Protein AF-A0A928TBJ2-F1 (afdb_monomer)

Secondary structure (DSSP, 8-state):
--EEEEETTEEEE--TT--SSPEEEEEETTEEEEEE--S-------SS--HHHHHTT------------PPP-

Structure (mmCIF, N/CA/C/O backbone):
data_AF-A0A928TBJ2-F1
#
_entry.id   AF-A0A928TBJ2-F1
#
loop_
_atom_site.group_PDB
_atom_site.id
_atom_site.type_symbol
_atom_site.label_atom_id
_atom_site.label_alt_id
_atom_site.label_comp_id
_atom_site.label_asym_id
_atom_site.label_entity_id
_atom_site.label_seq_id
_atom_site.pdbx_PDB_ins_code
_atom_site.Cartn_x
_atom_site.Cartn_y
_atom_site.Cartn_z
_atom_site.occupancy
_atom_site.B_iso_or_equiv
_atom_site.auth_seq_id
_atom_site.auth_comp_id
_atom_site.auth_asym_id
_atom_site.auth_atom_id
_atom_site.pdbx_PDB_model_num
ATOM 1 N N . MET A 1 1 ? 0.797 -5.968 10.679 1.00 59.41 1 MET A N 1
ATOM 2 C CA . MET A 1 1 ? -0.009 -5.225 9.687 1.00 59.41 1 MET A CA 1
ATOM 3 C C . MET A 1 1 ? 0.245 -3.733 9.861 1.00 59.41 1 MET A C 1
ATOM 5 O O . MET A 1 1 ? -0.433 -3.099 10.662 1.00 59.41 1 MET A O 1
ATOM 9 N N . PRO A 1 2 ? 1.274 -3.179 9.206 1.00 67.50 2 PRO A N 1
ATOM 10 C CA . PRO A 1 2 ? 1.444 -1.734 9.140 1.00 67.50 2 PRO A CA 1
ATOM 11 C C . PRO A 1 2 ? 0.390 -1.141 8.193 1.00 67.50 2 PRO A C 1
ATOM 13 O O . PRO A 1 2 ? 0.333 -1.478 7.010 1.00 67.50 2 PRO A O 1
ATOM 16 N N . SER A 1 3 ? -0.475 -0.280 8.724 1.00 73.12 3 SER A N 1
ATOM 17 C CA . SER A 1 3 ? -1.398 0.518 7.916 1.00 73.12 3 SER A CA 1
ATOM 18 C C . SER A 1 3 ? -0.644 1.687 7.292 1.00 73.12 3 SER A C 1
ATOM 20 O O . SER A 1 3 ? -0.009 2.455 8.012 1.00 73.12 3 SER A O 1
ATOM 22 N N . VAL A 1 4 ? -0.741 1.833 5.975 1.00 78.19 4 VAL A N 1
ATOM 23 C CA . VAL A 1 4 ? -0.070 2.898 5.216 1.00 78.19 4 VAL A CA 1
ATOM 24 C C . VAL A 1 4 ? -0.875 4.187 5.298 1.00 78.19 4 VAL A C 1
ATOM 26 O O . VAL A 1 4 ? -0.330 5.263 5.517 1.00 78.19 4 VAL A O 1
ATOM 29 N N . PHE A 1 5 ? -2.190 4.080 5.110 1.00 82.69 5 PHE A N 1
ATOM 30 C CA . PHE A 1 5 ? -3.065 5.237 5.005 1.00 82.69 5 PHE A CA 1
ATOM 31 C C . PHE A 1 5 ? -4.517 4.852 5.280 1.00 82.69 5 PHE A C 1
ATOM 33 O O . PHE A 1 5 ? -4.951 3.743 4.969 1.00 82.69 5 PHE A O 1
ATOM 40 N N . THR A 1 6 ? -5.295 5.764 5.859 1.00 86.69 6 THR A N 1
ATOM 41 C CA . THR A 1 6 ? -6.745 5.597 6.006 1.00 86.69 6 THR A CA 1
ATOM 42 C C . THR A 1 6 ? -7.454 6.885 5.606 1.00 8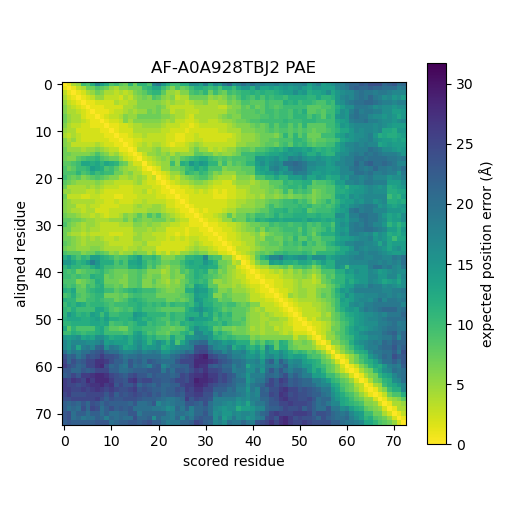6.69 6 THR A C 1
ATOM 44 O O . THR A 1 6 ? -7.115 7.958 6.102 1.00 86.69 6 THR A O 1
ATOM 47 N N . LYS A 1 7 ? -8.454 6.791 4.722 1.00 86.50 7 LYS A N 1
ATOM 48 C CA . LYS A 1 7 ? -9.277 7.938 4.294 1.00 86.50 7 LYS A CA 1
ATOM 49 C C . LYS A 1 7 ? -10.682 7.491 3.920 1.00 86.50 7 LYS A C 1
ATOM 51 O O . LYS A 1 7 ? -10.843 6.555 3.153 1.00 86.50 7 LYS A O 1
ATOM 56 N N . ASN A 1 8 ? -11.716 8.167 4.420 1.00 87.50 8 ASN A N 1
ATOM 57 C CA . ASN A 1 8 ? -13.122 7.889 4.073 1.00 87.50 8 ASN A CA 1
ATOM 58 C C . ASN A 1 8 ? -13.545 6.409 4.262 1.00 87.50 8 ASN A C 1
ATOM 60 O O . ASN A 1 8 ? -14.326 5.864 3.470 1.00 87.50 8 ASN A O 1
ATOM 64 N N . GLY A 1 9 ? -12.993 5.746 5.287 1.00 84.38 9 GLY A N 1
ATOM 65 C CA . GLY A 1 9 ? -13.222 4.324 5.576 1.00 84.38 9 GLY A CA 1
ATOM 66 C C . GLY A 1 9 ? -12.521 3.349 4.623 1.00 84.38 9 GLY A C 1
ATOM 67 O O . GLY A 1 9 ? -12.832 2.163 4.642 1.00 84.38 9 GLY A O 1
ATOM 68 N N . LEU A 1 10 ? -11.621 3.844 3.769 1.00 85.38 10 LEU A N 1
ATOM 69 C CA . LEU A 1 10 ? -10.702 3.046 2.960 1.00 85.38 10 LEU A CA 1
ATOM 70 C C . LEU A 1 10 ? -9.423 2.822 3.762 1.00 85.38 10 LEU A C 1
ATOM 72 O O . LEU A 1 10 ? -8.791 3.797 4.177 1.00 85.38 10 LEU A O 1
ATOM 76 N N . HIS A 1 11 ? -9.052 1.562 3.960 1.00 87.88 11 HIS A N 1
ATOM 77 C CA . HIS A 1 11 ? -7.846 1.168 4.681 1.00 87.88 11 HIS A CA 1
ATOM 78 C C . HIS A 1 11 ? -6.811 0.628 3.703 1.00 87.88 11 HIS A C 1
ATOM 80 O O . HIS A 1 11 ? -7.045 -0.413 3.094 1.00 87.88 11 HIS A O 1
ATOM 86 N N . PHE A 1 12 ? -5.682 1.327 3.582 1.00 86.38 12 PHE A N 1
ATOM 87 C CA . PHE A 1 12 ? -4.552 0.929 2.749 1.00 86.38 12 PHE A CA 1
ATOM 88 C C . PHE A 1 12 ? -3.472 0.281 3.613 1.00 86.38 12 PHE A C 1
ATOM 90 O O . PHE A 1 12 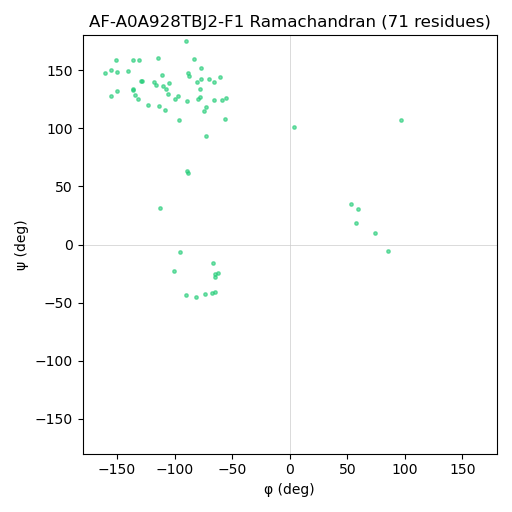? -3.020 0.889 4.591 1.00 86.38 12 PHE A O 1
ATOM 97 N N . PHE A 1 13 ? -3.045 -0.933 3.279 1.00 84.75 13 PHE A N 1
ATOM 98 C CA . PHE A 1 13 ? -2.037 -1.659 4.057 1.00 84.75 13 PHE A CA 1
ATOM 99 C C . PHE A 1 13 ? -1.203 -2.611 3.196 1.00 84.75 13 PHE A C 1
ATOM 101 O O . PHE A 1 13 ? -1.619 -3.027 2.118 1.00 84.75 13 PHE A O 1
ATOM 108 N N . PHE A 1 14 ? -0.027 -2.961 3.718 1.00 82.31 14 PHE A N 1
ATOM 109 C CA . PHE A 1 14 ? 0.796 -4.057 3.212 1.00 82.31 14 PHE A CA 1
ATOM 110 C C . PHE A 1 14 ? 0.692 -5.242 4.166 1.00 82.31 14 PHE A C 1
ATOM 112 O O . PHE A 1 14 ? 0.732 -5.075 5.397 1.00 82.31 14 PHE A O 1
ATOM 119 N N . TYR A 1 15 ? 0.598 -6.452 3.623 1.00 77.06 15 TYR A N 1
ATOM 120 C CA . TYR A 1 15 ? 0.843 -7.632 4.439 1.00 77.06 15 TYR A CA 1
ATOM 121 C C . TYR A 1 15 ? 2.328 -7.713 4.792 1.00 77.06 15 TYR A C 1
ATOM 123 O O . TYR A 1 15 ? 3.209 -7.397 4.004 1.00 77.06 15 TYR A O 1
ATOM 131 N N . SER A 1 16 ? 2.632 -8.153 6.012 1.00 68.50 16 SER A N 1
ATOM 132 C CA . SER A 1 16 ? 4.027 -8.316 6.447 1.00 68.50 16 SER A CA 1
ATOM 133 C C . SER A 1 16 ? 4.763 -9.427 5.688 1.00 68.50 16 SER A C 1
ATOM 135 O O . SER A 1 16 ? 5.984 -9.483 5.740 1.00 68.50 16 SER A O 1
ATOM 137 N N . ASN A 1 17 ? 4.020 -10.295 5.000 1.00 70.00 17 ASN A N 1
ATOM 138 C CA . ASN A 1 17 ? 4.534 -11.350 4.138 1.00 70.00 17 ASN A CA 1
ATOM 139 C C . ASN A 1 17 ? 4.186 -11.065 2.670 1.00 70.00 17 ASN A C 1
ATOM 141 O O . ASN A 1 17 ? 3.890 -11.999 1.942 1.00 70.00 17 ASN A O 1
ATOM 145 N N . ASP A 1 18 ? 4.105 -9.798 2.262 1.00 66.94 18 ASP A N 1
ATOM 146 C CA . ASP A 1 18 ? 3.742 -9.457 0.887 1.00 66.94 18 ASP A CA 1
ATOM 147 C C . ASP A 1 18 ? 4.759 -10.032 -0.121 1.00 66.94 18 ASP A C 1
ATOM 149 O O . ASP A 1 18 ? 5.956 -10.158 0.165 1.00 66.94 18 ASP A O 1
ATOM 153 N N . HIS A 1 19 ? 4.264 -10.454 -1.279 1.00 72.00 19 HIS A N 1
ATOM 154 C CA . HIS A 1 19 ? 5.019 -11.147 -2.319 1.00 72.00 19 HIS A CA 1
ATOM 155 C C . HIS A 1 19 ? 5.105 -10.274 -3.570 1.00 72.00 19 HIS A C 1
ATOM 157 O O . HIS A 1 19 ? 4.289 -9.387 -3.788 1.00 72.00 19 HIS A O 1
ATOM 163 N N . ALA A 1 20 ? 6.063 -10.561 -4.451 1.00 71.38 20 ALA A N 1
ATOM 164 C CA . ALA A 1 20 ? 6.056 -9.942 -5.770 1.00 71.38 20 ALA A CA 1
ATOM 165 C C . ALA A 1 20 ? 4.823 -10.408 -6.588 1.00 71.38 20 ALA A C 1
ATOM 167 O O . ALA A 1 20 ? 4.525 -11.607 -6.572 1.00 71.38 20 ALA A O 1
ATOM 168 N N . PRO A 1 21 ? 4.155 -9.513 -7.347 1.00 71.69 21 PRO A N 1
ATOM 169 C CA . PRO A 1 21 ? 4.453 -8.084 -7.504 1.00 71.69 21 PRO A CA 1
ATOM 170 C C . PRO A 1 21 ? 3.988 -7.254 -6.297 1.00 71.69 21 PRO A C 1
ATOM 172 O O . PRO A 1 21 ? 2.931 -7.519 -5.740 1.00 71.69 21 PRO A O 1
ATOM 175 N N . LEU A 1 22 ? 4.767 -6.235 -5.911 1.00 77.19 22 LEU A N 1
ATOM 176 C CA . LEU A 1 22 ? 4.441 -5.354 -4.781 1.00 77.19 22 LEU A CA 1
ATOM 177 C C . LEU A 1 22 ? 3.047 -4.738 -4.971 1.00 77.19 22 LEU A C 1
ATOM 179 O O . LEU A 1 22 ? 2.801 -4.112 -6.005 1.00 77.19 22 LEU A O 1
ATOM 183 N N . HIS A 1 23 ? 2.155 -4.874 -3.990 1.00 83.69 23 HIS A N 1
ATOM 184 C CA . HIS A 1 23 ? 0.790 -4.361 -4.095 1.00 83.69 23 HIS A CA 1
ATOM 185 C C . HIS A 1 23 ? 0.286 -3.737 -2.790 1.00 83.69 23 HIS A C 1
ATOM 187 O O . HIS A 1 23 ? 0.677 -4.120 -1.696 1.00 83.69 23 HIS A O 1
ATOM 193 N N . VAL A 1 24 ? -0.596 -2.739 -2.901 1.00 84.94 24 VAL A N 1
ATOM 194 C CA . VAL A 1 24 ? -1.308 -2.175 -1.742 1.00 84.94 24 VAL A CA 1
ATOM 195 C C . VAL A 1 24 ? -2.679 -2.819 -1.645 1.00 84.94 24 VAL A C 1
ATOM 197 O O . VAL A 1 24 ? -3.452 -2.770 -2.606 1.00 84.94 24 VAL A O 1
ATOM 200 N N . HIS A 1 25 ? -3.012 -3.350 -0.472 1.00 86.81 25 HIS A N 1
ATOM 201 C CA . HIS A 1 25 ? -4.361 -3.814 -0.166 1.00 86.81 25 HIS A CA 1
ATOM 202 C C . HIS A 1 25 ? -5.247 -2.641 0.213 1.00 86.81 25 HIS A C 1
ATOM 204 O O . HIS A 1 25 ? -4.829 -1.747 0.948 1.00 86.81 25 HIS A O 1
ATOM 210 N N . LEU A 1 26 ? -6.485 -2.676 -0.256 1.00 87.75 26 LEU A N 1
ATOM 211 C CA . LEU A 1 26 ? -7.535 -1.729 0.057 1.00 87.75 26 LEU A CA 1
ATOM 212 C C . LEU A 1 26 ? -8.729 -2.482 0.644 1.00 87.75 26 LEU A C 1
ATOM 214 O O . LEU A 1 26 ? -9.346 -3.277 -0.056 1.00 87.75 26 LEU A O 1
ATOM 218 N N . CYS A 1 27 ? -9.122 -2.155 1.876 1.00 89.44 27 CYS A N 1
ATOM 219 C CA . CYS A 1 27 ? -10.334 -2.704 2.493 1.00 89.44 27 CYS A CA 1
ATOM 220 C C . CYS A 1 27 ? -11.369 -1.623 2.820 1.00 89.44 27 CYS A C 1
ATOM 222 O O . CYS A 1 27 ? -11.023 -0.552 3.332 1.00 89.44 27 CYS A O 1
ATOM 224 N N . LYS A 1 28 ? -12.652 -1.928 2.583 1.00 90.62 28 LYS A N 1
ATOM 225 C CA . LYS A 1 28 ? -13.803 -1.135 3.051 1.00 90.62 28 LYS A CA 1
ATOM 226 C C . LYS A 1 28 ? -15.060 -1.995 3.159 1.00 90.62 28 LYS A C 1
ATOM 228 O O . LYS A 1 28 ? -15.456 -2.643 2.198 1.00 90.62 28 LYS A O 1
ATOM 233 N N . GLY A 1 29 ? -15.722 -1.958 4.317 1.00 85.69 29 GLY A N 1
ATOM 234 C CA . GLY A 1 29 ? -17.033 -2.597 4.508 1.00 85.69 29 GLY A CA 1
ATOM 235 C C . GLY A 1 29 ? -17.054 -4.111 4.255 1.00 85.69 29 GLY A C 1
ATOM 236 O O . GLY A 1 29 ? -18.066 -4.628 3.802 1.00 85.69 29 GLY A O 1
ATOM 237 N N . GLY A 1 30 ? -15.937 -4.805 4.500 1.00 84.69 30 GLY A N 1
ATOM 238 C CA . GLY A 1 30 ? -15.787 -6.242 4.235 1.00 84.69 30 GLY A CA 1
ATOM 239 C C . GLY A 1 30 ? -15.379 -6.595 2.800 1.00 84.69 30 GLY A C 1
ATOM 240 O O . GLY A 1 30 ? -15.103 -7.759 2.533 1.00 84.69 30 GLY A O 1
ATOM 241 N N . GLY A 1 31 ? -15.310 -5.615 1.894 1.00 87.75 31 GLY A N 1
ATOM 242 C CA . GLY A 1 31 ? -14.718 -5.779 0.569 1.00 87.75 31 GLY A CA 1
ATOM 243 C C . GLY A 1 31 ? -13.217 -5.501 0.581 1.00 87.75 31 GLY A C 1
ATOM 244 O O . GLY A 1 31 ? -12.752 -4.634 1.328 1.00 87.75 31 GLY A O 1
ATOM 245 N N . GLU A 1 32 ? -12.492 -6.210 -0.281 1.00 87.75 32 GLU A N 1
ATOM 246 C CA . GLU A 1 32 ? -11.051 -6.078 -0.479 1.00 87.75 32 GLU A CA 1
ATOM 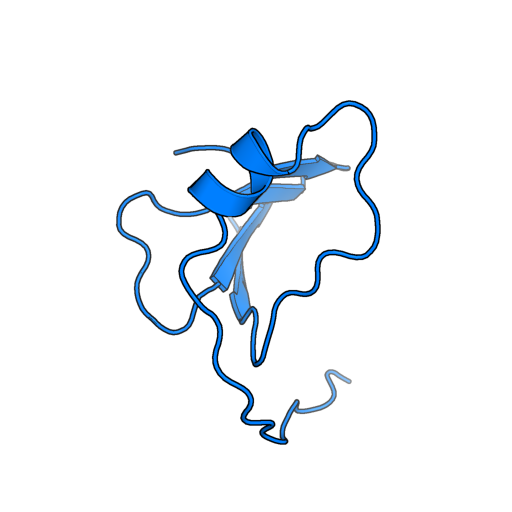247 C C . GLU A 1 32 ? -10.732 -5.890 -1.969 1.00 87.75 32 GLU A C 1
ATOM 249 O O . GLU A 1 32 ? -11.349 -6.508 -2.838 1.00 87.75 32 GLU A O 1
ATOM 254 N N . ALA A 1 33 ? -9.774 -5.017 -2.260 1.00 87.94 33 ALA A N 1
ATOM 255 C CA . ALA A 1 33 ? -9.178 -4.815 -3.572 1.00 87.94 33 ALA A CA 1
ATOM 256 C C . ALA A 1 33 ? -7.658 -4.692 -3.418 1.00 87.94 33 ALA A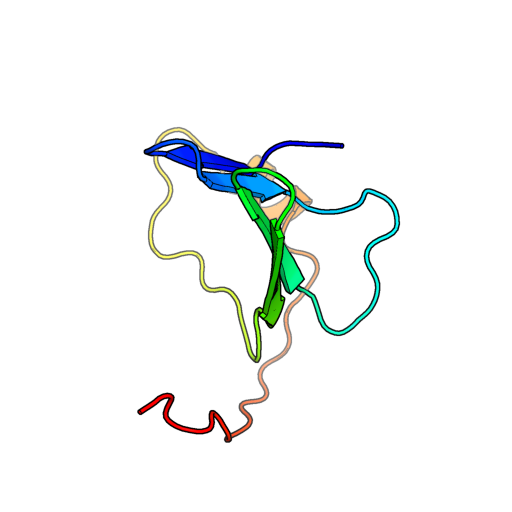 C 1
ATOM 258 O O . ALA A 1 33 ? -7.166 -4.348 -2.346 1.00 87.94 33 ALA A O 1
ATOM 259 N N . PHE A 1 34 ? -6.912 -4.935 -4.490 1.00 84.56 34 PHE A N 1
ATOM 260 C CA . PHE A 1 34 ? -5.461 -4.778 -4.507 1.00 84.56 34 PHE A CA 1
ATOM 261 C C . PHE A 1 34 ? -5.043 -3.930 -5.704 1.00 84.56 34 PHE A C 1
ATOM 263 O O . PHE A 1 34 ? -5.597 -4.054 -6.797 1.00 84.56 34 PHE A O 1
ATOM 270 N N . PHE A 1 35 ? -4.066 -3.058 -5.482 1.00 82.00 35 PHE A N 1
ATOM 271 C CA . PHE A 1 35 ? -3.437 -2.270 -6.533 1.00 82.00 35 PHE A CA 1
ATOM 272 C C . PHE A 1 35 ? -1.998 -2.717 -6.682 1.00 82.00 35 PHE A C 1
ATOM 274 O O . PHE A 1 35 ? -1.211 -2.588 -5.746 1.00 82.00 35 PHE A O 1
ATOM 281 N N . GLU A 1 36 ? -1.655 -3.211 -7.864 1.00 80.31 36 GLU A N 1
ATOM 282 C CA . GLU A 1 36 ? -0.270 -3.487 -8.210 1.00 80.31 36 GLU A CA 1
ATOM 283 C C . GLU A 1 36 ? 0.513 -2.169 -8.276 1.00 80.31 36 GLU A C 1
ATOM 285 O O . GLU A 1 36 ? 0.157 -1.251 -9.018 1.00 80.31 36 GLU A O 1
ATOM 290 N N . ILE A 1 37 ? 1.597 -2.069 -7.508 1.00 76.44 37 ILE A N 1
ATOM 291 C CA . ILE A 1 37 ? 2.531 -0.943 -7.553 1.00 76.44 37 ILE A CA 1
ATOM 292 C C . ILE A 1 37 ? 3.594 -1.248 -8.608 1.00 76.44 37 ILE A C 1
ATOM 294 O O . ILE A 1 37 ? 4.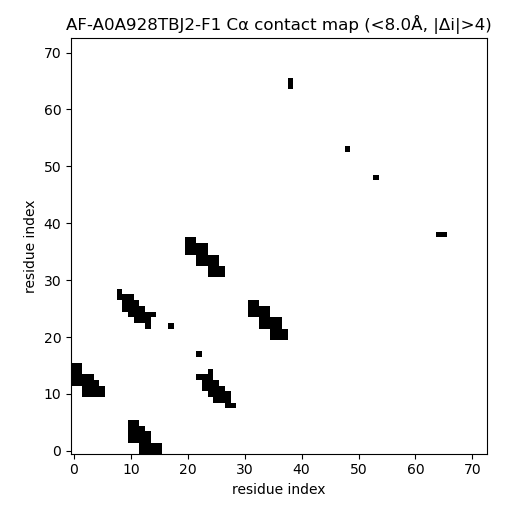786 -1.382 -8.327 1.00 76.44 37 ILE A O 1
ATOM 298 N N . ALA A 1 38 ? 3.144 -1.403 -9.848 1.00 68.62 38 ALA A N 1
ATOM 299 C CA . ALA A 1 38 ? 4.010 -1.655 -10.986 1.00 68.62 38 ALA A CA 1
ATOM 300 C C . ALA A 1 38 ? 4.052 -0.449 -11.930 1.00 68.62 38 ALA A C 1
ATOM 302 O O . ALA A 1 38 ? 3.040 0.228 -12.131 1.00 68.62 38 ALA A O 1
ATOM 303 N N . PRO A 1 39 ? 5.205 -0.187 -12.570 1.00 65.94 39 PRO A N 1
ATOM 304 C CA . PRO A 1 39 ? 6.467 -0.930 -12.465 1.00 65.94 39 PRO A CA 1
ATOM 305 C C . PRO A 1 39 ? 7.467 -0.348 -11.450 1.00 65.94 39 PRO A C 1
ATOM 307 O O . PRO A 1 39 ? 8.541 -0.921 -11.263 1.00 65.94 39 PRO A O 1
ATOM 310 N N . ARG A 1 40 ? 7.181 0.826 -10.865 1.00 66.06 40 ARG A N 1
ATOM 311 C CA . ARG A 1 40 ? 8.121 1.583 -10.023 1.00 66.06 40 ARG A CA 1
ATOM 312 C C . ARG A 1 40 ? 7.449 2.509 -9.024 1.00 66.06 40 ARG A C 1
ATOM 314 O O . ARG A 1 40 ? 6.446 3.139 -9.340 1.00 66.06 40 ARG A O 1
ATOM 321 N N . VAL A 1 41 ? 8.132 2.706 -7.898 1.00 72.50 41 VAL A N 1
ATOM 322 C CA . VAL A 1 41 ? 7.871 3.778 -6.933 1.00 72.50 41 VAL A CA 1
ATOM 323 C C . VAL A 1 41 ? 8.958 4.839 -7.066 1.00 72.50 41 VAL A C 1
ATOM 325 O O . VAL A 1 41 ? 10.146 4.518 -7.054 1.00 72.50 41 VAL A O 1
ATOM 328 N N . TRP A 1 42 ? 8.552 6.100 -7.193 1.00 66.38 42 TRP A N 1
ATOM 329 C CA . TRP A 1 42 ? 9.458 7.246 -7.189 1.00 66.38 42 TRP A CA 1
ATOM 330 C C . TRP A 1 42 ? 9.300 8.008 -5.879 1.00 66.38 42 TRP A C 1
ATOM 332 O O . TRP A 1 42 ? 8.178 8.308 -5.472 1.00 66.38 42 TRP A O 1
ATOM 342 N N . LEU A 1 43 ? 10.417 8.365 -5.246 1.00 76.00 43 LEU A N 1
ATOM 343 C CA . LEU A 1 43 ? 10.406 9.421 -4.243 1.00 76.00 43 LEU A CA 1
ATOM 344 C C . LEU A 1 43 ? 10.284 10.757 -4.981 1.00 76.00 43 LEU A C 1
ATOM 346 O O . LEU A 1 43 ? 11.180 11.116 -5.743 1.00 76.00 43 LEU A O 1
ATOM 350 N N . TRP A 1 44 ? 9.171 11.459 -4.782 1.00 70.94 44 TRP A N 1
ATOM 351 C CA . TRP A 1 44 ? 8.945 12.766 -5.401 1.00 70.94 44 TRP A CA 1
ATOM 352 C C . TRP A 1 44 ? 9.444 13.915 -4.519 1.00 70.94 44 TRP A C 1
ATOM 354 O O . TRP A 1 44 ? 10.109 14.826 -5.000 1.00 70.94 44 TRP A O 1
ATOM 364 N N . GLU A 1 45 ? 9.170 13.842 -3.218 1.00 76.25 45 GLU A N 1
ATOM 365 C CA . GLU A 1 45 ? 9.571 14.832 -2.222 1.00 76.25 45 GLU A CA 1
ATOM 366 C C . GLU A 1 45 ? 9.771 14.138 -0.869 1.00 76.25 45 GLU A C 1
ATOM 368 O O . GLU A 1 45 ? 9.104 13.146 -0.567 1.00 76.25 45 GLU A O 1
ATOM 373 N N . SER A 1 46 ? 10.691 14.658 -0.058 1.00 81.00 46 SER A N 1
ATOM 374 C CA . SER A 1 46 ? 10.872 14.264 1.339 1.00 81.00 46 SER A CA 1
ATOM 375 C C . SER A 1 46 ? 10.949 15.517 2.205 1.00 81.00 46 SER A C 1
ATOM 377 O O . SER A 1 46 ? 11.810 16.364 1.968 1.00 81.00 46 SER A O 1
ATOM 379 N N . ALA A 1 47 ? 10.094 15.606 3.221 1.00 86.12 47 ALA A N 1
ATOM 380 C CA . ALA A 1 47 ? 10.159 16.628 4.260 1.00 86.12 47 ALA A CA 1
ATOM 381 C C . ALA A 1 47 ? 10.572 15.968 5.582 1.00 86.12 47 ALA A C 1
ATOM 383 O O . ALA A 1 47 ? 10.097 14.878 5.896 1.00 86.12 47 ALA A O 1
ATOM 384 N N . ASP A 1 48 ? 11.483 16.608 6.318 1.00 86.25 48 ASP A N 1
ATOM 3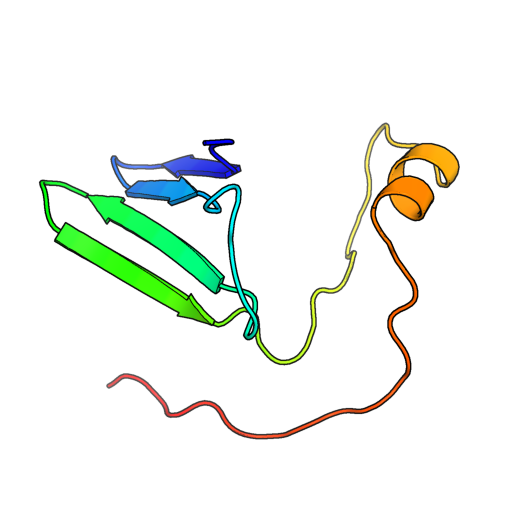85 C CA . ASP A 1 48 ? 11.948 16.190 7.652 1.00 86.25 48 ASP A CA 1
ATOM 386 C C . ASP A 1 48 ? 12.555 14.769 7.754 1.00 86.25 48 ASP A C 1
ATOM 388 O O . ASP A 1 48 ? 12.704 14.232 8.850 1.00 86.25 48 ASP A O 1
ATOM 392 N N . MET A 1 49 ? 12.961 14.167 6.629 1.00 78.25 49 MET A N 1
ATOM 393 C CA . MET A 1 49 ? 13.672 12.881 6.575 1.00 78.25 49 MET A CA 1
ATOM 394 C C . MET A 1 49 ? 15.074 13.057 6.000 1.00 78.25 49 MET A C 1
ATOM 396 O O . MET A 1 49 ? 15.263 13.747 4.994 1.00 78.25 49 MET A O 1
ATOM 400 N N . THR A 1 50 ? 16.067 12.401 6.601 1.00 80.62 50 THR A N 1
ATOM 401 C CA . THR A 1 50 ? 17.431 12.417 6.068 1.00 80.62 50 THR A CA 1
ATOM 402 C C . THR A 1 50 ? 17.603 11.370 4.972 1.00 80.62 50 THR A C 1
ATOM 404 O O . THR A 1 50 ? 16.887 10.372 4.887 1.00 80.62 50 THR A O 1
ATOM 407 N N . THR A 1 51 ? 18.616 11.550 4.127 1.00 75.75 51 THR A N 1
ATOM 408 C CA . THR A 1 51 ? 18.981 10.553 3.112 1.00 75.75 51 THR A CA 1
ATOM 409 C C . THR A 1 51 ? 19.409 9.216 3.727 1.00 75.75 51 THR A C 1
ATOM 411 O O . THR A 1 51 ? 19.251 8.178 3.083 1.00 75.75 51 THR A O 1
ATOM 414 N N . ALA A 1 52 ? 19.889 9.203 4.975 1.00 74.12 52 ALA A N 1
ATOM 415 C CA . ALA A 1 52 ? 20.181 7.978 5.720 1.00 74.12 52 ALA A CA 1
ATOM 416 C C . ALA A 1 52 ? 18.893 7.201 6.060 1.00 74.12 52 ALA A C 1
ATOM 418 O O . ALA A 1 52 ? 18.830 5.987 5.858 1.00 74.12 52 ALA A O 1
ATOM 419 N N . ASP A 1 53 ? 17.832 7.903 6.463 1.00 73.94 53 ASP A N 1
ATOM 420 C CA . ASP A 1 53 ? 16.523 7.294 6.744 1.00 73.94 53 ASP A CA 1
ATOM 421 C C . ASP A 1 53 ? 15.909 6.692 5.473 1.00 73.94 53 ASP A C 1
ATOM 423 O O . ASP A 1 53 ? 15.377 5.583 5.475 1.00 73.94 53 ASP A O 1
ATOM 427 N N . ILE A 1 54 ? 16.046 7.400 4.350 1.00 74.81 54 ILE A N 1
ATOM 428 C CA . ILE A 1 54 ? 15.485 6.992 3.057 1.00 74.81 54 ILE A CA 1
ATOM 429 C C . ILE A 1 54 ? 16.277 5.831 2.441 1.00 74.81 54 ILE A C 1
ATOM 431 O O . ILE A 1 54 ? 15.690 4.878 1.928 1.00 74.81 54 ILE A O 1
ATOM 435 N N . SER A 1 55 ? 17.610 5.876 2.497 1.00 64.62 55 SER A N 1
ATOM 436 C CA . SER A 1 55 ? 18.482 4.819 1.954 1.00 64.62 55 SER A CA 1
ATOM 437 C C . SER A 1 55 ? 18.331 3.482 2.680 1.00 64.62 55 SER A C 1
ATOM 439 O O . SER A 1 55 ? 18.520 2.434 2.067 1.00 64.62 55 SER A O 1
ATOM 441 N N . SER A 1 56 ? 17.896 3.513 3.939 1.00 59.66 56 SER A N 1
ATOM 442 C CA . SER A 1 56 ? 17.533 2.319 4.705 1.00 59.66 56 SER A CA 1
ATOM 443 C C . SER A 1 56 ? 16.318 1.582 4.116 1.00 59.66 56 SER A C 1
ATOM 445 O O . SER A 1 56 ? 16.212 0.367 4.265 1.00 59.66 56 SER A O 1
ATOM 447 N N . GLY A 1 57 ? 15.411 2.294 3.431 1.00 55.03 57 GLY A N 1
ATOM 448 C CA . GLY A 1 57 ? 14.237 1.715 2.761 1.00 55.03 57 GLY A CA 1
ATOM 449 C C . GLY A 1 57 ? 14.401 1.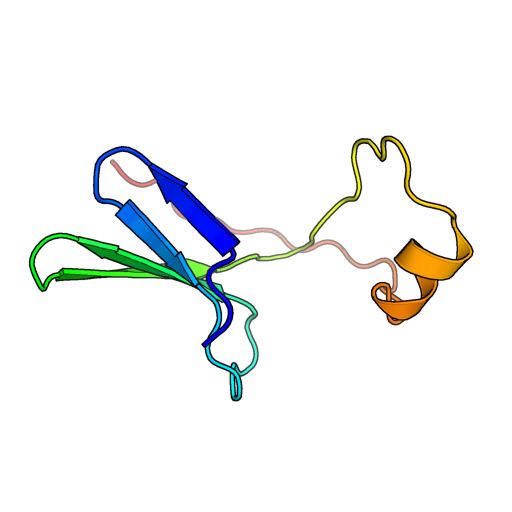528 1.248 1.00 55.03 57 GLY A C 1
ATOM 450 O O . GLY A 1 57 ? 13.730 0.692 0.647 1.00 55.03 57 GLY A O 1
ATOM 451 N N . ALA A 1 58 ? 15.309 2.278 0.621 1.00 49.28 58 ALA A N 1
ATOM 452 C CA . ALA A 1 58 ? 15.562 2.253 -0.816 1.00 49.28 58 ALA A CA 1
ATOM 453 C C . ALA A 1 58 ? 16.618 1.198 -1.192 1.00 49.28 58 ALA A C 1
ATOM 455 O O . ALA A 1 58 ? 17.692 1.519 -1.702 1.00 49.28 58 ALA A O 1
ATOM 456 N N . GLY A 1 59 ? 16.320 -0.080 -0.953 1.00 39.84 59 GLY A N 1
ATOM 457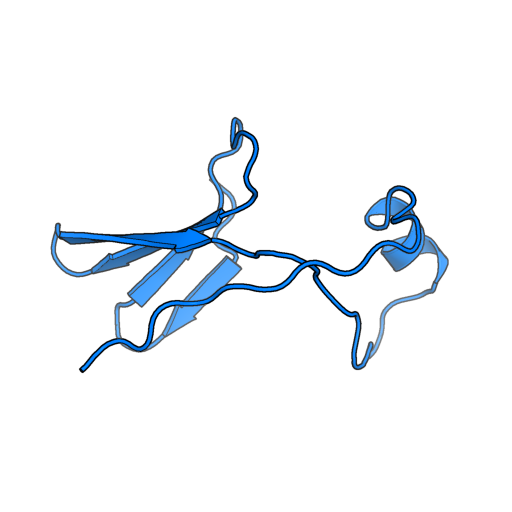 C CA . GLY A 1 59 ? 17.101 -1.175 -1.527 1.00 39.84 59 GLY A CA 1
ATOM 458 C C . GLY A 1 59 ? 17.132 -1.059 -3.057 1.00 39.84 59 GLY A C 1
ATOM 459 O O . GLY A 1 59 ? 16.112 -1.246 -3.710 1.00 39.84 59 GLY A O 1
ATOM 460 N N . ALA A 1 60 ? 18.298 -0.677 -3.590 1.00 44.62 60 ALA A N 1
ATOM 461 C CA . ALA A 1 60 ? 18.716 -0.587 -4.994 1.00 44.62 60 ALA A CA 1
ATOM 462 C C . ALA A 1 60 ? 17.644 -0.915 -6.058 1.00 44.62 60 ALA A C 1
ATOM 464 O O . ALA A 1 60 ? 17.427 -2.076 -6.393 1.00 44.62 60 ALA A O 1
ATOM 465 N N . CYS A 1 61 ? 17.046 0.112 -6.671 1.00 40.53 61 CYS A N 1
ATOM 466 C CA . CYS A 1 61 ? 16.189 -0.049 -7.852 1.00 40.53 61 CYS A CA 1
ATOM 467 C C . CYS A 1 61 ? 16.993 0.195 -9.146 1.00 40.53 61 CYS A C 1
ATOM 469 O O . CYS A 1 61 ? 17.316 1.347 -9.454 1.00 40.53 61 CYS A O 1
ATOM 471 N N . PRO A 1 62 ? 17.318 -0.843 -9.944 1.00 40.91 62 PRO A N 1
ATOM 472 C CA . PRO A 1 62 ? 18.028 -0.678 -11.205 1.00 40.91 62 PRO A CA 1
ATOM 473 C C . PRO A 1 62 ? 17.093 -0.158 -12.307 1.00 40.91 62 PRO A C 1
ATOM 475 O O . PRO A 1 62 ? 15.879 -0.393 -12.330 1.00 40.91 62 PRO A O 1
ATOM 478 N N . ARG A 1 63 ? 17.678 0.560 -13.269 1.00 42.91 63 ARG A N 1
ATOM 479 C CA . ARG A 1 63 ? 16.966 1.171 -14.395 1.00 42.91 63 ARG A CA 1
ATOM 480 C C . ARG A 1 63 ? 16.499 0.135 -15.446 1.00 42.91 63 ARG A C 1
ATOM 482 O O . ARG A 1 63 ? 17.222 -0.122 -16.390 1.00 42.91 63 ARG A O 1
ATOM 489 N N . ALA A 1 64 ? 15.272 -0.379 -15.368 1.00 37.16 64 ALA A N 1
ATOM 490 C CA . ALA A 1 64 ? 14.473 -0.816 -16.521 1.00 37.16 64 ALA A CA 1
ATOM 491 C C . ALA A 1 64 ? 12.988 -0.376 -16.454 1.00 37.16 64 ALA A C 1
ATOM 493 O O . ALA A 1 64 ? 12.353 -0.463 -15.406 1.00 37.16 64 ALA A O 1
ATOM 494 N N . SER A 1 65 ? 12.460 0.144 -17.563 1.00 47.56 65 SER A N 1
ATOM 495 C CA . SER A 1 65 ? 11.039 0.471 -17.767 1.00 47.56 65 SER A CA 1
ATOM 496 C C . SER A 1 65 ? 10.287 -0.759 -18.288 1.00 47.56 65 SER A C 1
ATOM 498 O O . SER A 1 65 ? 10.849 -1.468 -19.122 1.00 47.56 65 SER A O 1
ATOM 500 N N . PRO A 1 66 ? 9.021 -0.972 -17.902 1.00 46.34 66 PRO A N 1
ATOM 501 C CA . PRO A 1 66 ? 8.093 -1.719 -18.746 1.00 46.34 66 PRO A CA 1
ATOM 502 C C . PRO A 1 66 ? 6.730 -1.024 -18.964 1.00 46.34 66 PRO A C 1
ATOM 504 O O . PRO A 1 66 ? 6.335 -0.155 -18.183 1.00 46.34 66 PRO A O 1
ATOM 507 N N . PRO A 1 67 ? 6.026 -1.408 -20.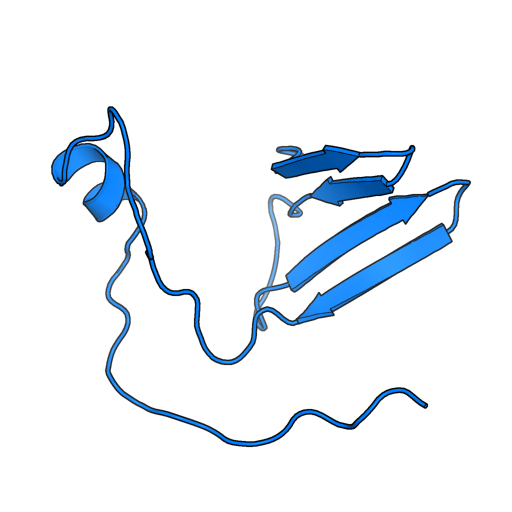046 1.00 55.62 67 PRO A N 1
ATOM 508 C CA . PRO A 1 67 ? 4.694 -0.937 -20.403 1.00 55.62 67 PRO A CA 1
ATOM 509 C C . PRO A 1 67 ? 3.594 -1.827 -19.792 1.00 55.62 67 PRO A C 1
ATOM 511 O O . PRO A 1 67 ? 3.893 -2.892 -19.264 1.00 55.62 67 PRO A O 1
ATOM 514 N N . TYR A 1 68 ? 2.341 -1.405 -19.996 1.00 44.69 68 TYR A N 1
ATOM 515 C CA . TYR A 1 68 ? 1.050 -2.036 -19.664 1.00 44.69 68 TYR A CA 1
ATOM 516 C C . TYR A 1 68 ? 0.380 -1.587 -18.364 1.00 44.69 68 TYR A C 1
ATOM 518 O O . TYR A 1 68 ? 0.728 -2.027 -17.279 1.00 44.69 68 TYR A O 1
ATOM 526 N N . HIS A 1 69 ? -0.694 -0.809 -18.529 1.00 44.69 69 HIS A N 1
ATOM 527 C CA . HIS A 1 69 ? -1.858 -0.814 -17.646 1.00 44.69 69 HIS A CA 1
ATOM 528 C C . HIS A 1 69 ? -3.112 -0.787 -18.522 1.00 44.69 69 HIS A C 1
ATOM 530 O O . HIS A 1 69 ? -3.180 -0.050 -19.505 1.00 44.69 69 HIS A O 1
ATOM 536 N N . ARG A 1 70 ? -4.069 -1.659 -18.207 1.00 43.59 70 ARG A N 1
ATOM 537 C CA . ARG A 1 70 ? -5.372 -1.760 -18.873 1.00 43.59 70 ARG A CA 1
ATOM 538 C C . ARG A 1 70 ? -6.269 -0.656 -18.304 1.00 43.59 70 ARG A C 1
ATOM 540 O O . ARG A 1 70 ? -6.424 -0.595 -17.087 1.00 43.59 70 ARG A O 1
ATOM 547 N N . GLU A 1 71 ? -6.835 0.199 -19.156 1.00 38.38 71 GLU A N 1
ATOM 548 C CA . GLU A 1 71 ? -7.820 1.210 -18.743 1.00 38.38 71 GLU A CA 1
ATOM 549 C C . GLU A 1 71 ? -9.032 0.531 -18.087 1.00 38.38 71 GLU A C 1
ATOM 551 O O . GLU A 1 71 ? -9.645 -0.377 -18.654 1.00 38.38 71 GLU A O 1
ATOM 556 N N . MET A 1 72 ? -9.341 0.955 -16.861 1.00 38.38 72 MET A N 1
ATOM 557 C CA . MET A 1 72 ? -10.626 0.701 -16.213 1.00 38.38 72 MET A CA 1
ATOM 558 C C . MET A 1 72 ? -11.638 1.689 -16.819 1.00 38.38 72 MET A C 1
ATOM 560 O O . MET A 1 72 ? -11.299 2.858 -16.992 1.00 38.38 72 MET A O 1
ATOM 564 N N . ALA A 1 73 ? -12.818 1.173 -17.180 1.00 36.59 73 ALA A N 1
ATOM 565 C CA . ALA A 1 73 ? -13.896 1.841 -17.920 1.00 36.59 73 ALA A CA 1
ATOM 566 C C . ALA A 1 73 ? -14.388 3.175 -17.331 1.00 36.59 73 ALA A C 1
ATOM 568 O O . ALA A 1 73 ? -14.346 3.330 -16.089 1.00 36.59 73 ALA A O 1
#

Mean predicted aligned error: 11.18 Å

Radius of gyration: 14.76 Å; Cα contacts (8 Å, |Δi|>4): 69; chains: 1; bounding box: 37×28×30 Å

Solvent-accessible surface area (backbone atoms only — not comparable to full-atom values): 5104 Å² total; per-residue (Å²): 116,62,71,77,47,75,57,99,71,37,40,31,30,44,61,89,79,68,56,90,76,55,50,44,37,36,36,44,97,89,46,77,50,74,44,72,59,71,89,69,87,79,88,86,78,78,79,102,63,54,70,70,66,47,53,74,69,56,73,82,82,77,97,76,87,79,87,89,82,83,84,78,132

Sequence (73 aa):
MPSVFTKNGLHFFFYSNDHAPLHVHLCKGGGEAFFEIAPRVWLWESADMTTADISSGAGACPRASPPYHREMA

Foldseek 3Di:
DDFPDDDPQWTWDDDPPDDPPDWIWIDHPRDIDIDRPPDDDDDPDDDPDDPVRVVVVPDDDDDDDDDDDDDDD

pLDDT: mean 70.3, std 16.44, range [36.59, 90.62]